Protein 2OBB (pdb70)

CATH classification: 3.40.50.1000

Organism: Bacteroides thetaiotaomicron (strain ATCC 29148 / DSM 2079 / JCM 5827 / CCUG 10774 / NCTC 10582 / VPI-5482 / E50) (NCBI:txid226186)

Sequence (119 aa):
NATIAVDFDGTIVEHRYPRIGEEIPFAVETLKLLQQQEKHRLILWSVREGEELLDEAIEEWCRARGLEFYAANKDYYPEEHQGFSRKLKADLFIDDRNVGGIPDWGIIYEIKEKKTFADIYSQ

Foldseek 3Di:
DAEEEEEADPFQADHPPVDTHHGQPCSLVLVVVSVVVVHFYEYAYPDDDPSQVVSQVVSVVVVHHGCYYQDQHPPCVPPDDNDHPGPYYGDQPPPVGDDGSVVVNVVPVPDDVCRVPDD

Structure (mmCIF, N/CA/C/O backbone):
data_2OBB
#
_entry.id   2OBB
#
_cell.length_a   50.898
_cell.length_b   50.898
_cell.length_c   129.386
_cell.angle_alpha   90.00
_cell.angle_beta   90.00
_cell.angle_gamma   90.00
#
_symmetry.space_group_name_H-M   'P 43 21 2'
#
loop_
_entity.id
_entity.type
_entity.pdbx_description
1 polymer 'Hypothetical protein'
2 non-polymer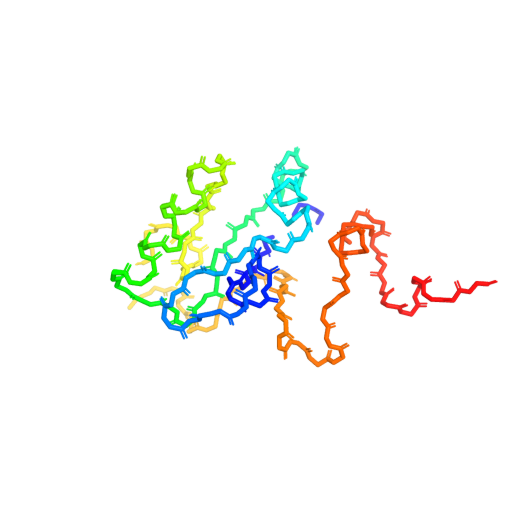 'MAGNESIUM ION'
3 water water
#
loop_
_atom_site.group_PDB
_atom_site.id
_atom_site.type_symbol
_atom_site.label_atom_id
_atom_site.label_alt_id
_atom_site.label_comp_id
_atom_site.label_asym_id
_atom_site.label_entity_id
_atom_site.label_seq_id
_atom_site.pdbx_PDB_ins_code
_atom_site.Cartn_x
_atom_site.Cartn_y
_atom_site.Cartn_z
_atom_site.occupancy
_atom_site.B_iso_or_equiv
_atom_site.auth_seq_id
_atom_site.auth_comp_id
_atom_site.auth_asym_id
_atom_site.auth_atom_id
_atom_site.pdbx_PDB_model_num
ATOM 1 N N . ASN A 1 2 ? 4.752 -21.813 18.431 1.00 75.16 -1 ASN A N 1
ATOM 2 C CA . ASN A 1 2 ? 5.663 -22.072 17.269 1.00 74.56 -1 ASN A CA 1
ATOM 3 C C . ASN A 1 2 ? 6.274 -20.778 16.727 1.00 73.57 -1 ASN A C 1
ATOM 4 O O . ASN A 1 2 ? 7.464 -20.551 16.909 1.00 74.37 -1 ASN A O 1
ATOM 9 N N . ALA A 1 3 ? 5.479 -19.926 16.079 1.00 72.18 0 ALA A N 1
ATOM 10 C CA . ALA A 1 3 ? 5.845 -18.504 15.960 1.00 70.62 0 ALA A CA 1
ATOM 11 C C . ALA A 1 3 ? 5.388 -17.830 17.251 1.00 70.08 0 ALA A C 1
ATOM 12 O O . ALA A 1 3 ? 4.294 -18.110 17.754 1.00 69.82 0 ALA A O 1
ATOM 22 N N . THR A 1 5 ? 5.399 -14.390 20.242 1.00 64.48 2 THR A N 1
ATOM 23 C CA . THR A 1 5 ? 5.502 -12.985 20.566 1.00 62.29 2 THR A CA 1
ATOM 24 C C . THR A 1 5 ? 6.555 -12.833 21.651 1.00 61.93 2 THR A C 1
ATOM 25 O O . THR A 1 5 ? 6.392 -13.323 22.765 1.00 62.32 2 THR A O 1
ATOM 29 N N . ILE A 1 6 ? 7.629 -12.134 21.328 1.00 61.09 3 ILE A N 1
ATOM 30 C CA . ILE A 1 6 ? 8.801 -12.042 22.184 1.00 59.34 3 ILE A CA 1
ATOM 31 C C . ILE A 1 6 ? 8.906 -10.605 22.679 1.00 59.73 3 ILE A C 1
ATOM 32 O O . ILE A 1 6 ? 8.964 -9.684 21.849 1.00 58.85 3 ILE A O 1
ATOM 37 N N . ALA A 1 7 ? 8.928 -10.416 24.011 1.00 59.06 4 ALA A N 1
ATOM 38 C CA . ALA A 1 7 ? 9.172 -9.111 24.598 1.00 60.56 4 ALA A CA 1
ATOM 39 C C . ALA A 1 7 ? 10.671 -8.918 24.753 1.00 61.16 4 AL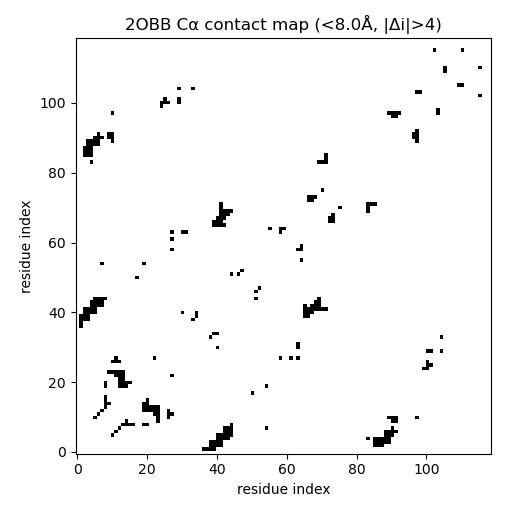A A C 1
ATOM 40 O O . ALA A 1 7 ? 11.331 -9.762 25.340 1.00 62.19 4 ALA A O 1
ATOM 42 N N . VAL A 1 8 ? 11.214 -7.826 24.229 1.00 61.67 5 VAL A N 1
ATOM 43 C CA . VAL A 1 8 ? 12.649 -7.597 24.336 1.00 61.98 5 VAL A CA 1
ATOM 44 C C . VAL A 1 8 ? 12.952 -6.297 25.055 1.00 61.78 5 VAL A C 1
ATOM 45 O O . VAL A 1 8 ? 12.496 -5.206 24.656 1.00 61.93 5 VAL A O 1
ATOM 49 N N . ASP A 1 9 ? 13.749 -6.409 26.108 1.00 62.24 6 ASP A N 1
ATOM 50 C CA . ASP A 1 9 ? 14.177 -5.233 26.844 1.00 62.85 6 ASP A CA 1
ATOM 51 C C . ASP A 1 9 ? 15.152 -4.429 25.985 1.00 62.67 6 ASP A C 1
ATOM 52 O O . ASP A 1 9 ? 15.694 -4.944 25.011 1.00 62.16 6 ASP A O 1
ATOM 57 N N . PHE A 1 10 ? 15.363 -3.162 26.326 1.00 62.49 7 PHE A N 1
ATOM 58 C CA . PHE A 1 10 ? 16.305 -2.382 25.576 1.00 61.45 7 PHE A CA 1
ATOM 59 C C . PHE A 1 10 ? 17.652 -2.251 26.294 1.00 61.86 7 PHE A C 1
ATOM 60 O O . PHE A 1 10 ? 18.641 -2.877 25.850 1.00 62.06 7 PHE A O 1
ATOM 68 N N . ASP A 1 11 ? 17.705 -1.455 27.377 1.00 60.07 8 ASP A N 1
ATOM 69 C CA . ASP A 1 11 ? 18.978 -1.191 28.056 1.00 60.11 8 ASP A CA 1
ATOM 70 C C . ASP A 1 11 ? 19.559 -2.407 28.787 1.00 60.06 8 ASP A C 1
ATOM 71 O O . ASP A 1 11 ? 18.899 -3.019 29.650 1.00 59.20 8 ASP A O 1
ATOM 76 N N . GLY A 1 12 ? 20.803 -2.740 28.446 1.00 58.92 9 GLY A N 1
ATOM 77 C CA . GLY A 1 12 ? 21.476 -3.904 29.009 1.00 58.42 9 GLY A CA 1
ATOM 78 C C . GLY A 1 12 ? 21.179 -5.175 28.226 1.00 58.38 9 GLY A C 1
ATOM 79 O O . GLY A 1 12 ? 21.765 -6.219 28.494 1.00 57.85 9 GLY A O 1
ATOM 80 N N . THR A 1 13 ? 20.256 -5.080 27.268 1.00 57.76 10 THR A N 1
ATOM 81 C CA . THR A 1 13 ? 19.804 -6.220 26.495 1.00 57.62 10 THR A CA 1
ATOM 82 C C . THR A 1 13 ? 20.159 -6.105 25.016 1.00 57.97 10 THR A C 1
ATOM 83 O O . THR A 1 13 ? 20.755 -7.010 24.458 1.00 57.25 10 THR A O 1
ATOM 87 N N . ILE A 1 14 ? 19.729 -5.010 24.380 1.00 58.56 11 ILE A N 1
ATOM 88 C CA . ILE A 1 14 ? 20.040 -4.716 22.986 1.00 58.15 11 ILE A CA 1
ATOM 89 C C . ILE A 1 14 ? 21.292 -3.811 22.922 1.00 58.98 11 ILE A C 1
ATOM 90 O O . ILE A 1 14 ? 22.118 -3.938 21.998 1.00 58.34 11 ILE A O 1
ATOM 95 N N . VAL A 1 15 ? 21.411 -2.883 23.897 1.00 59.25 12 VAL A N 1
ATOM 96 C CA . VAL A 1 15 ? 22.594 -2.023 24.021 1.00 59.21 12 VAL A CA 1
ATOM 97 C C . VAL A 1 15 ? 23.183 -2.133 25.416 1.00 59.75 12 VAL A C 1
ATOM 98 O O . VAL A 1 15 ? 22.473 -2.500 26.339 1.00 58.58 12 VAL A O 1
ATOM 102 N N . GLU A 1 16 ? 24.468 -1.800 25.575 1.00 61.20 13 GLU A N 1
ATOM 103 C CA . GLU A 1 16 ? 25.037 -1.609 26.907 1.00 63.53 13 GLU A CA 1
ATOM 104 C C . GLU A 1 16 ? 24.183 -0.596 27.656 1.00 64.58 13 GLU A C 1
ATOM 105 O O . GLU A 1 16 ? 23.634 0.330 27.048 1.00 64.34 13 GLU A O 1
ATOM 111 N N . HIS A 1 17 ? 24.100 -0.766 28.975 1.00 65.92 14 HIS A N 1
ATOM 112 C CA . HIS A 1 17 ? 23.225 0.047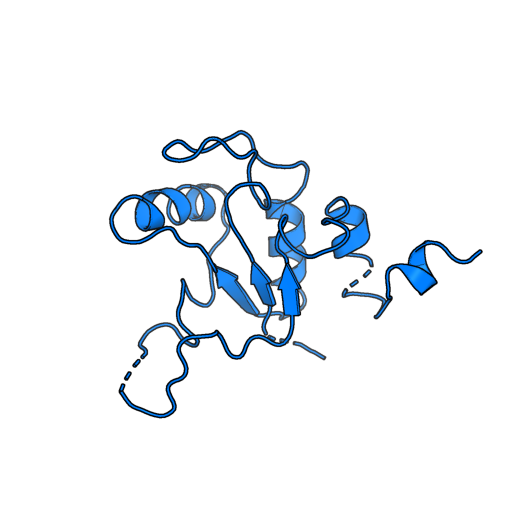 29.812 1.00 67.69 14 HIS A CA 1
ATOM 113 C C . HIS A 1 17 ? 23.841 1.415 30.073 1.00 66.94 14 HIS A C 1
ATOM 114 O O . HIS A 1 17 ? 24.705 1.541 30.925 1.00 67.04 14 HIS A O 1
ATOM 121 N N . ARG A 1 18 ? 23.405 2.431 29.343 1.00 66.50 15 ARG A N 1
ATOM 122 C CA . ARG A 1 18 ? 23.900 3.779 29.571 1.00 66.54 15 ARG A CA 1
ATOM 123 C C . ARG A 1 18 ? 22.777 4.804 29.797 1.00 66.73 15 ARG A C 1
ATOM 124 O O . ARG A 1 18 ? 22.978 6.012 29.603 1.00 66.88 15 ARG A O 1
ATOM 132 N N . TYR A 1 19 ? 21.611 4.316 30.222 1.00 67.08 16 TYR A N 1
ATOM 133 C CA . TYR A 1 19 ? 20.411 5.130 30.431 1.00 67.59 16 TYR A CA 1
ATOM 134 C C . TYR A 1 19 ? 20.689 6.318 31.327 1.00 67.87 16 TYR A C 1
ATOM 135 O O . TYR A 1 19 ? 21.331 6.136 32.360 1.00 68.40 16 TYR A O 1
ATOM 144 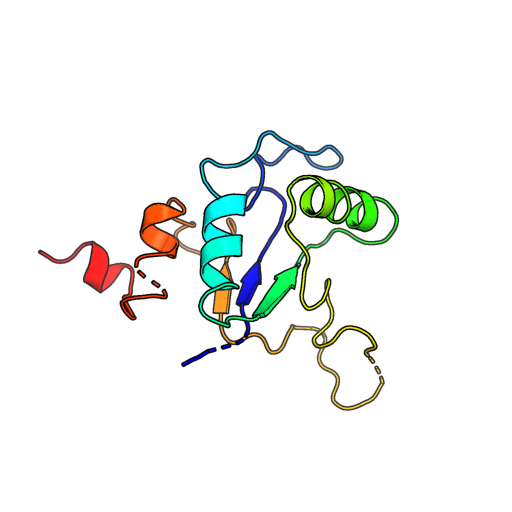N N . PRO A 1 20 ? 20.157 7.520 30.992 1.00 67.74 17 PRO A N 1
ATOM 145 C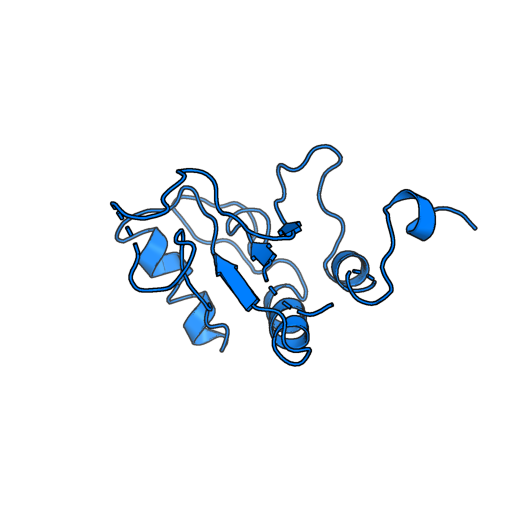 CA . PRO A 1 20 ? 19.230 7.929 29.915 1.00 67.74 17 PRO A CA 1
ATOM 146 C C . PRO A 1 20 ? 19.820 7.931 28.498 1.00 67.98 17 PRO A C 1
ATOM 147 O O . PRO A 1 20 ? 19.083 8.126 27.532 1.00 67.81 17 PRO A O 1
ATOM 151 N N . ARG A 1 21 ? 21.128 7.731 28.370 1.00 68.11 18 ARG A N 1
ATOM 152 C CA . ARG A 1 21 ? 21.774 7.676 27.058 1.00 68.30 18 ARG A CA 1
ATOM 153 C C . ARG A 1 21 ? 21.635 6.275 26.471 1.00 67.25 18 ARG A C 1
ATOM 154 O O . ARG A 1 21 ? 21.088 5.376 27.126 1.00 66.94 18 ARG A O 1
ATOM 162 N N . ILE A 1 22 ? 22.102 6.090 25.234 1.00 66.20 19 ILE A N 1
ATOM 163 C CA . ILE A 1 22 ? 22.037 4.783 24.584 1.00 64.45 19 ILE A CA 1
ATOM 164 C C . ILE A 1 22 ? 23.444 4.214 24.454 1.00 64.41 19 ILE A C 1
ATOM 165 O O . ILE A 1 22 ? 24.333 4.885 23.972 1.00 63.83 19 ILE A O 1
ATOM 170 N N . GLY A 1 23 ? 23.648 2.972 24.892 1.00 63.98 20 GLY A N 1
ATOM 171 C CA . GLY A 1 23 ? 24.994 2.380 24.848 1.00 63.75 20 GLY A CA 1
ATOM 172 C C . GLY A 1 23 ? 25.331 1.801 23.488 1.00 63.35 20 GLY A C 1
ATOM 173 O O . GLY A 1 23 ? 24.508 1.880 22.574 1.00 63.52 20 GLY A O 1
ATOM 174 N N . GLU A 1 24 ? 26.542 1.243 23.356 1.00 62.48 21 GLU A N 1
ATOM 175 C CA . GLU A 1 24 ? 26.930 0.453 22.193 1.00 61.92 21 GLU A CA 1
ATOM 176 C C . GLU A 1 24 ? 26.037 -0.788 22.106 1.00 61.33 21 GLU A C 1
ATOM 177 O O . GLU A 1 24 ? 25.523 -1.261 23.115 1.00 60.19 21 GLU A O 1
ATOM 183 N N . GLU A 1 25 ? 25.870 -1.316 20.901 1.00 59.75 22 GLU A N 1
ATOM 184 C CA . GLU A 1 25 ? 25.059 -2.475 20.707 1.00 59.27 22 GLU A CA 1
ATOM 185 C C . GLU A 1 25 ? 25.705 -3.690 21.376 1.00 58.42 22 GLU A C 1
ATOM 186 O O . GLU A 1 25 ? 26.923 -3.877 21.329 1.00 58.77 22 GLU A O 1
ATOM 192 N N . ILE A 1 26 ? 24.896 -4.496 22.031 1.00 57.00 23 ILE A N 1
ATOM 193 C CA . ILE A 1 26 ? 25.391 -5.802 22.458 1.00 56.57 23 ILE A CA 1
ATOM 194 C C . ILE A 1 26 ? 25.638 -6.629 21.192 1.00 55.32 23 ILE A C 1
ATOM 195 O O . ILE A 1 26 ? 24.791 -6.646 20.296 1.00 55.65 23 ILE A O 1
ATOM 200 N N . PRO A 1 27 ? 26.828 -7.262 21.078 1.00 54.45 24 PRO A N 1
ATOM 201 C CA . PRO A 1 27 ? 27.163 -7.954 19.841 1.00 52.71 24 PRO A CA 1
ATOM 202 C C . PRO A 1 27 ? 25.991 -8.757 19.303 1.00 51.81 24 PRO A C 1
ATOM 203 O O . PRO A 1 27 ? 25.347 -9.479 20.053 1.00 50.24 24 PRO A O 1
ATOM 207 N N . PHE A 1 28 ? 25.688 -8.550 18.021 1.00 51.39 25 PHE A N 1
ATOM 208 C CA . PHE A 1 28 ? 24.727 -9.368 17.261 1.00 51.59 25 PHE A CA 1
ATOM 209 C C . PHE A 1 28 ? 23.291 -9.266 17.741 1.00 52.35 25 PHE A C 1
ATOM 210 O O . PHE A 1 28 ? 22.449 -10.065 17.320 1.00 51.72 25 PHE A O 1
ATOM 218 N N . ALA A 1 29 ? 23.004 -8.263 18.571 1.00 53.50 26 ALA A N 1
ATOM 219 C CA . ALA A 1 29 ? 21.645 -8.115 19.108 1.00 55.12 26 ALA A CA 1
ATOM 220 C C . ALA A 1 29 ? 20.648 -7.885 17.983 1.00 56.04 26 ALA A C 1
ATOM 221 O O . ALA A 1 29 ? 19.733 -8.700 17.767 1.00 57.33 26 ALA A O 1
ATOM 223 N N . VAL A 1 30 ? 20.864 -6.802 17.229 1.00 56.77 27 VAL A N 1
ATOM 224 C CA . VAL A 1 30 ? 19.937 -6.366 16.166 1.00 57.68 27 VAL A CA 1
ATOM 225 C C . VAL A 1 30 ? 19.785 -7.397 15.023 1.00 57.73 27 VAL A C 1
ATOM 226 O O . VAL A 1 30 ? 18.678 -7.808 14.633 1.00 58.21 27 VAL A O 1
ATOM 230 N N . GLU A 1 31 ? 20.912 -7.824 14.508 1.00 57.10 28 GLU A N 1
ATOM 231 C CA . GLU A 1 31 ? 20.918 -8.930 13.594 1.00 58.04 28 GLU A CA 1
ATOM 232 C C . GLU A 1 31 ? 20.163 -10.190 14.078 1.00 57.54 28 GLU A C 1
ATOM 233 O O . GLU A 1 31 ? 19.475 -10.822 13.288 1.00 57.71 28 GLU A O 1
ATOM 239 N N . THR A 1 32 ? 20.312 -10.569 15.347 1.00 57.68 29 THR A N 1
ATOM 240 C CA . THR A 1 32 ? 19.703 -11.820 15.843 1.00 57.79 29 THR A CA 1
ATOM 241 C C . THR A 1 32 ? 18.182 -11.631 15.916 1.00 58.59 29 THR A C 1
ATOM 242 O O . THR A 1 32 ? 17.395 -12.537 15.596 1.00 58.03 29 THR A O 1
ATOM 246 N N . LEU A 1 33 ? 17.791 -10.435 16.330 1.00 58.81 30 LEU A N 1
ATOM 247 C CA . LEU A 1 33 ? 16.398 -10.103 16.430 1.00 59.94 30 LEU A CA 1
ATOM 248 C C . LEU A 1 33 ? 15.776 -10.094 15.028 1.00 60.62 30 LEU A C 1
ATOM 249 O O . LEU A 1 33 ? 14.691 -10.648 14.818 1.00 60.44 30 LEU A O 1
ATOM 254 N N . LYS A 1 34 ? 16.480 -9.516 14.056 1.00 61.55 31 LYS A N 1
ATOM 255 C CA . LYS A 1 34 ? 15.966 -9.530 12.678 1.00 62.10 31 LYS A CA 1
ATOM 256 C C . LYS A 1 34 ? 15.844 -10.951 12.171 1.00 62.18 31 LYS A C 1
ATOM 257 O O . LYS A 1 34 ? 14.852 -11.307 11.538 1.00 62.86 31 LYS A O 1
ATOM 263 N N . LEU A 1 35 ? 16.841 -11.773 12.459 1.00 61.94 32 LEU A N 1
ATOM 264 C CA . LEU A 1 35 ? 16.743 -13.176 12.094 1.00 62.44 32 LEU A CA 1
ATOM 265 C C . LEU A 1 35 ? 15.479 -13.779 12.700 1.00 61.98 32 LEU A C 1
ATOM 266 O O . LEU A 1 35 ? 14.801 -14.520 12.026 1.00 62.50 32 LEU A O 1
ATOM 271 N N . LEU A 1 36 ? 15.156 -13.449 13.954 1.00 61.82 33 LEU A N 1
ATOM 272 C CA . LEU A 1 36 ? 13.934 -13.982 14.612 1.00 61.54 33 LEU A CA 1
ATOM 273 C C . LEU A 1 36 ? 12.616 -13.570 13.921 1.00 61.59 33 LEU A C 1
ATOM 274 O O . LEU A 1 36 ? 11.715 -14.382 13.750 1.00 60.30 33 LEU A O 1
ATOM 279 N N . GLN A 1 37 ? 12.526 -12.294 13.549 1.00 62.02 34 GLN A N 1
ATOM 280 C CA . GLN A 1 37 ? 11.464 -11.781 12.680 1.00 63.05 34 GLN A CA 1
ATOM 281 C C . GLN A 1 37 ? 11.338 -12.515 11.350 1.00 63.38 34 GLN A C 1
ATOM 282 O O . GLN A 1 37 ? 10.218 -12.810 10.926 1.00 63.47 34 GLN A O 1
ATOM 288 N N A GLN A 1 38 ? 12.474 -12.791 10.701 0.50 63.71 35 GLN A N 1
ATOM 289 N N B GLN A 1 38 ? 12.467 -12.795 10.698 0.50 63.77 35 GLN A N 1
ATOM 290 C CA A GLN A 1 38 ? 12.497 -13.582 9.466 0.50 64.31 35 GLN A CA 1
ATOM 291 C CA B GLN A 1 38 ? 12.457 -13.557 9.448 0.50 64.46 35 GLN A CA 1
ATOM 292 C C A GLN A 1 38 ? 11.816 -14.916 9.714 0.50 64.74 35 GLN A C 1
ATOM 293 C C B GLN A 1 38 ? 11.922 -14.971 9.677 0.50 64.84 35 GLN A C 1
ATOM 294 O O A GLN A 1 38 ? 11.142 -15.449 8.835 0.50 64.82 35 GLN A O 1
ATOM 295 O O B GLN A 1 38 ? 11.439 -15.611 8.742 0.50 64.98 35 GLN A O 1
ATOM 306 N N . GLU A 1 39 ? 11.995 -15.447 10.918 1.00 65.03 36 GLU A N 1
ATOM 307 C CA . GLU A 1 39 ? 11.415 -16.746 11.279 1.00 66.32 36 GLU A CA 1
ATOM 308 C C . GLU A 1 39 ? 9.962 -16.606 11.741 1.00 65.53 36 GLU A C 1
ATOM 309 O O . GLU A 1 39 ? 9.377 -17.567 12.218 1.00 65.68 36 GLU A O 1
ATOM 315 N N . LYS A 1 40 ? 9.418 -15.392 11.605 1.00 64.99 37 LYS A N 1
ATOM 316 C CA . LYS A 1 40 ? 7.997 -15.066 11.836 1.00 64.56 37 LYS A CA 1
ATOM 317 C C . LYS A 1 40 ? 7.610 -14.773 13.289 1.00 63.50 37 LYS A C 1
ATOM 318 O O . LYS A 1 40 ? 6.420 -14.733 13.610 1.00 63.31 37 LYS A O 1
ATOM 324 N N . HIS A 1 41 ? 8.599 -14.581 14.160 1.00 61.91 38 HIS A N 1
ATOM 325 C CA . HIS A 1 41 ? 8.314 -14.203 15.549 1.00 61.08 38 HIS A CA 1
ATOM 326 C C . HIS A 1 41 ? 7.940 -12.729 15.525 1.00 60.80 38 HIS A C 1
ATOM 327 O O . HIS A 1 41 ? 8.363 -12.002 14.623 1.00 60.41 38 HIS A O 1
ATOM 334 N N . ARG A 1 42 ? 7.135 -12.305 16.494 1.00 60.58 39 ARG A N 1
ATOM 335 C CA . ARG A 1 42 ? 6.830 -10.897 16.661 1.00 60.79 39 ARG A CA 1
ATOM 336 C C . ARG A 1 42 ? 7.725 -10.371 17.768 1.00 61.09 39 ARG A C 1
ATOM 337 O O . ARG A 1 42 ? 7.870 -11.047 18.770 1.00 61.22 39 ARG 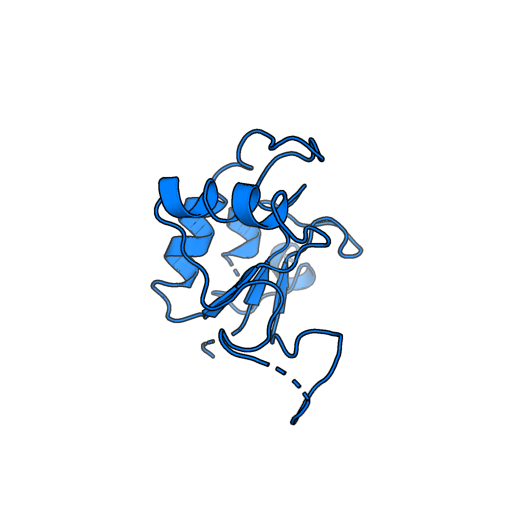A O 1
ATOM 345 N N . LEU A 1 43 ? 8.318 -9.193 17.570 1.00 60.56 40 LEU A N 1
ATOM 346 C CA . LEU A 1 43 ? 9.112 -8.529 18.589 1.00 60.44 40 LEU A CA 1
ATOM 347 C C . LEU A 1 43 ? 8.361 -7.351 19.148 1.00 60.62 40 LEU A C 1
ATOM 348 O O . LEU A 1 43 ? 7.896 -6.492 18.411 1.00 61.42 40 LEU A O 1
ATOM 353 N N . ILE A 1 44 ? 8.241 -7.304 20.462 1.00 61.27 41 ILE A N 1
ATOM 354 C CA . ILE A 1 44 ? 7.661 -6.151 21.123 1.00 61.26 41 ILE A CA 1
ATOM 355 C C . ILE A 1 44 ? 8.726 -5.546 22.009 1.00 61.18 41 ILE A C 1
ATOM 356 O O . ILE A 1 44 ? 9.292 -6.231 22.840 1.00 62.53 41 ILE A O 1
ATOM 361 N N . LEU A 1 45 ? 8.999 -4.259 21.831 1.00 61.05 42 LEU A N 1
ATOM 362 C CA . LEU A 1 45 ? 9.903 -3.563 22.729 1.00 60.78 42 LEU A CA 1
ATOM 363 C C . LEU A 1 45 ? 9.251 -3.414 24.098 1.00 60.77 42 LEU A C 1
ATOM 364 O O . LEU A 1 45 ? 8.080 -3.011 24.198 1.00 60.67 42 LEU A O 1
ATOM 369 N N . TRP A 1 46 ? 9.996 -3.781 25.141 1.00 59.64 43 TRP A N 1
ATOM 370 C CA . TRP A 1 46 ? 9.468 -3.823 26.508 1.00 60.08 43 TRP A CA 1
ATOM 371 C C . TRP A 1 46 ? 10.476 -3.153 27.409 1.00 60.25 43 TRP A C 1
ATOM 372 O O . TRP A 1 46 ? 11.442 -3.788 27.842 1.00 60.07 43 TRP A O 1
ATOM 383 N N . SER A 1 47 ? 10.258 -1.860 27.660 1.00 60.48 44 SER A N 1
ATOM 384 C CA . SER A 1 47 ? 11.210 -1.000 28.341 1.00 60.81 44 SER A CA 1
ATOM 385 C C . SER A 1 47 ? 10.518 -0.084 29.337 1.00 61.35 44 SER A C 1
ATOM 386 O O . SER A 1 47 ? 9.376 0.333 29.124 1.00 61.27 44 SER A O 1
ATOM 389 N N . VAL A 1 48 ? 11.204 0.243 30.431 1.00 62.27 45 VAL A N 1
ATOM 390 C CA . VAL A 1 48 ? 10.696 1.250 31.339 1.00 62.67 45 VAL A CA 1
ATOM 391 C C . VAL A 1 48 ? 10.720 2.624 30.654 1.00 63.17 45 VAL A C 1
ATOM 392 O O . VAL A 1 48 ? 10.069 3.553 31.121 1.00 63.53 45 VAL A O 1
ATOM 396 N N . ARG A 1 49 ? 11.465 2.739 29.548 1.00 63.16 46 ARG A N 1
ATOM 397 C CA . ARG A 1 49 ? 11.442 3.949 28.708 1.00 63.77 46 ARG A CA 1
ATOM 398 C C . ARG A 1 49 ? 10.002 4.302 28.271 1.00 64.68 46 ARG A C 1
ATOM 399 O O . ARG A 1 49 ? 9.241 3.422 27.814 1.00 64.37 46 ARG A O 1
ATOM 407 N N . GLU A 1 50 ? 9.646 5.576 28.443 1.00 65.04 47 GLU A N 1
ATOM 408 C CA . GLU A 1 50 ? 8.401 6.182 27.942 1.00 66.70 47 GLU A CA 1
ATOM 409 C C . GLU A 1 50 ? 8.713 7.557 27.296 1.00 66.54 47 GLU A C 1
ATOM 410 O O . GLU A 1 50 ? 9.772 8.144 27.533 1.00 66.57 47 GLU A O 1
ATOM 416 N N . GLY A 1 51 ? 7.788 8.081 26.498 1.00 66.40 48 GLY A N 1
ATOM 417 C CA . GLY A 1 51 ? 7.966 9.417 25.915 1.00 66.08 48 GLY A CA 1
ATOM 418 C C . GLY A 1 51 ? 9.183 9.481 25.019 1.00 65.83 48 GLY A C 1
ATOM 419 O O . GLY A 1 51 ? 9.509 8.493 24.331 1.00 65.96 48 GLY A O 1
ATOM 420 N N A GLU A 1 52 ? 9.874 10.620 25.018 0.50 65.50 49 GLU A N 1
ATOM 421 N N B GLU A 1 52 ? 9.851 10.637 25.055 0.50 65.44 49 GLU A N 1
ATOM 422 C CA A GLU A 1 52 ? 10.999 10.825 24.096 0.50 65.32 49 GLU A CA 1
ATOM 423 C CA B GLU A 1 52 ? 11.050 10.939 24.263 0.50 65.23 49 GLU A CA 1
ATOM 424 C C A GLU A 1 52 ? 12.200 9.883 24.312 0.50 65.01 49 GLU A C 1
ATOM 425 C C B GLU A 1 52 ? 12.114 9.843 24.316 0.50 64.96 49 GLU A C 1
ATOM 426 O O A GLU A 1 52 ? 12.975 9.657 23.377 0.50 65.05 49 GLU A O 1
ATOM 427 O O B GLU A 1 52 ? 12.707 9.479 23.293 0.50 65.08 49 GLU A O 1
ATOM 438 N N . LEU A 1 53 ? 12.347 9.327 25.515 1.00 64.71 50 LEU A N 1
ATOM 439 C CA . LEU A 1 53 ? 13.375 8.303 25.748 1.00 64.48 50 LEU A CA 1
ATOM 440 C C . LEU A 1 53 ? 13.038 6.966 25.082 1.00 64.21 50 LEU A C 1
ATOM 441 O O . LEU A 1 53 ? 13.932 6.254 24.615 1.00 64.00 50 LEU A O 1
ATOM 446 N N . LEU A 1 54 ? 11.751 6.633 25.042 1.00 63.62 51 LEU A N 1
ATOM 447 C CA . LEU A 1 54 ? 11.283 5.520 24.238 1.00 63.05 51 LEU A CA 1
ATOM 448 C C . LEU A 1 54 ? 11.522 5.801 22.760 1.00 63.37 51 LEU A C 1
ATOM 449 O O . LEU A 1 54 ? 12.086 4.969 22.044 1.00 62.58 51 LEU A O 1
ATOM 454 N N . ASP A 1 55 ? 11.081 6.976 22.309 1.00 63.55 52 ASP A N 1
ATOM 455 C CA . ASP A 1 55 ? 11.242 7.372 20.920 1.00 64.04 52 ASP A CA 1
ATOM 456 C C . ASP A 1 55 ? 12.700 7.237 20.509 1.00 64.01 52 ASP A C 1
ATOM 457 O O . ASP A 1 55 ? 13.000 6.677 19.463 1.00 64.16 52 ASP A O 1
ATOM 462 N N . GLU A 1 56 ? 13.606 7.725 21.349 1.00 64.09 53 GLU A N 1
ATOM 463 C CA . GLU A 1 56 ? 15.033 7.576 21.087 1.00 64.13 53 GLU A CA 1
ATOM 464 C C . GLU A 1 56 ? 15.454 6.097 20.930 1.00 63.90 53 GLU A C 1
ATOM 465 O O . GLU A 1 56 ? 16.223 5.766 20.012 1.00 63.37 53 GLU A O 1
ATOM 471 N N . ALA A 1 57 ? 14.910 5.207 21.766 1.00 63.67 54 ALA A N 1
ATOM 472 C CA . ALA A 1 57 ? 15.204 3.770 21.611 1.00 63.89 54 ALA A CA 1
ATOM 473 C C . ALA A 1 57 ? 14.653 3.241 20.300 1.00 63.98 54 ALA A C 1
ATOM 474 O O . ALA A 1 57 ? 15.322 2.473 19.607 1.00 64.89 54 ALA A O 1
ATOM 476 N N . ILE A 1 58 ? 13.442 3.666 19.941 1.00 64.00 55 ILE A N 1
ATOM 477 C CA . ILE A 1 58 ? 12.806 3.185 18.710 1.00 63.21 55 ILE A CA 1
ATOM 478 C C . ILE A 1 58 ? 13.540 3.664 17.452 1.00 63.13 55 ILE A C 1
ATOM 479 O O . ILE A 1 58 ? 13.753 2.879 16.497 1.00 62.74 55 ILE A O 1
ATOM 484 N N A GLU A 1 59 ? 13.918 4.939 17.421 0.50 62.68 56 GLU A N 1
ATOM 485 N N B GLU A 1 59 ? 13.936 4.939 17.480 0.50 62.58 56 GLU A N 1
ATOM 486 C CA A GLU A 1 59 ? 14.626 5.452 16.252 0.50 62.83 56 GLU A CA 1
ATOM 487 C CA B GLU A 1 59 ? 14.639 5.599 16.378 0.50 62.70 56 GLU A CA 1
ATOM 488 C C A GLU A 1 59 ? 16.010 4.820 16.108 0.50 62.60 56 GLU A C 1
ATOM 489 C C B GLU A 1 59 ? 16.020 4.966 16.139 0.50 62.55 56 GLU A C 1
ATOM 490 O O A GLU A 1 59 ? 16.444 4.520 14.996 0.50 63.14 56 GLU A O 1
ATOM 491 O O B GLU A 1 59 ? 16.460 4.810 14.996 0.50 63.12 56 GLU A O 1
ATOM 502 N N . TRP A 1 60 ? 16.689 4.613 17.231 1.00 62.42 57 TRP A N 1
ATOM 503 C CA . TRP A 1 60 ? 17.984 3.955 17.209 1.00 61.99 57 TRP A CA 1
ATOM 504 C C . TRP A 1 60 ? 17.829 2.554 16.579 1.00 62.93 57 TRP A C 1
ATOM 505 O O . TRP A 1 60 ? 18.665 2.123 15.771 1.00 62.54 57 TRP A O 1
ATOM 516 N N . CYS A 1 61 ? 16.746 1.859 16.922 1.00 63.61 58 CYS A N 1
ATOM 517 C CA . CYS A 1 61 ? 16.491 0.552 16.315 1.00 64.58 58 CYS A CA 1
ATOM 518 C C . CYS A 1 61 ? 16.102 0.653 14.852 1.00 65.67 58 CYS A C 1
ATOM 519 O O . CYS A 1 61 ? 16.623 -0.100 14.022 1.00 66.30 58 CYS A O 1
ATOM 522 N N . ARG A 1 62 ? 15.181 1.568 14.540 1.00 66.64 59 ARG A N 1
ATOM 523 C CA . ARG A 1 62 ? 14.727 1.795 13.161 1.00 67.14 59 ARG A CA 1
ATOM 524 C C . ARG A 1 62 ? 15.908 2.048 12.219 1.00 66.84 59 ARG A C 1
ATOM 525 O O . ARG A 1 62 ? 15.964 1.500 11.119 1.00 66.73 59 ARG A O 1
ATOM 533 N N . ALA A 1 63 ? 16.860 2.864 12.672 1.00 66.62 60 ALA A N 1
ATOM 534 C CA . ALA A 1 63 ? 18.038 3.215 11.870 1.00 66.28 60 ALA A CA 1
ATOM 535 C C . ALA A 1 63 ? 18.930 2.017 11.524 1.00 65.71 60 ALA A C 1
ATOM 536 O O . ALA A 1 63 ? 19.743 2.085 10.610 1.00 65.84 60 ALA A O 1
ATOM 538 N N . ARG A 1 64 ? 18.776 0.930 12.272 1.00 65.46 61 ARG A N 1
ATOM 539 C CA . ARG A 1 64 ? 19.509 -0.302 12.039 1.00 64.87 61 ARG A CA 1
ATOM 540 C C . ARG A 1 64 ? 18.587 -1.326 11.383 1.00 65.25 61 ARG A C 1
ATOM 541 O O . ARG A 1 64 ? 18.891 -2.522 11.297 1.00 65.33 61 ARG A O 1
ATOM 549 N N . GLY A 1 65 ? 17.453 -0.834 10.899 1.00 65.55 62 GLY A N 1
ATOM 550 C CA . GLY A 1 65 ? 16.477 -1.669 10.218 1.00 65.92 62 GLY A CA 1
ATOM 551 C C . GLY A 1 65 ? 15.765 -2.636 11.128 1.00 66.39 62 GLY A C 1
ATOM 552 O O . GLY A 1 65 ? 15.319 -3.696 10.673 1.00 66.88 62 GLY A O 1
ATOM 553 N N . LEU A 1 66 ? 15.680 -2.291 12.417 1.00 66.39 63 LEU A N 1
ATOM 554 C CA . LEU A 1 66 ? 14.899 -3.082 13.374 1.00 66.38 63 LEU A CA 1
ATOM 555 C C . LEU A 1 66 ? 13.645 -2.318 13.785 1.00 66.42 63 LEU A C 1
ATOM 556 O O . LEU A 1 66 ? 13.719 -1.237 14.405 1.00 65.81 63 LEU A O 1
ATOM 561 N N . GLU A 1 67 ? 12.503 -2.901 13.425 1.00 66.24 64 GLU A N 1
ATOM 562 C CA . GLU A 1 67 ? 11.189 -2.309 13.655 1.00 66.34 64 GLU A CA 1
ATOM 563 C C . GLU A 1 67 ? 10.328 -3.294 14.404 1.00 65.45 64 GLU A C 1
ATOM 564 O O . GLU A 1 67 ? 10.328 -4.495 14.086 1.00 66.19 64 GLU A O 1
ATOM 570 N N . PHE A 1 68 ? 9.608 -2.788 15.409 1.00 63.57 65 PHE A N 1
ATOM 571 C CA . PHE A 1 68 ? 8.873 -3.626 16.346 1.00 62.25 65 PHE A CA 1
ATOM 572 C C . PHE A 1 68 ? 7.413 -3.843 15.963 1.00 61.58 65 PHE A C 1
ATOM 573 O O . PHE A 1 68 ? 6.777 -2.945 15.407 1.00 60.78 65 PHE A O 1
ATOM 581 N N . TYR A 1 69 ? 6.889 -5.035 16.261 1.00 60.36 66 TYR A N 1
ATOM 582 C CA . TYR A 1 69 ? 5.446 -5.256 16.138 1.00 59.40 66 TYR A CA 1
ATOM 583 C C . TYR A 1 69 ? 4.723 -4.206 16.947 1.00 59.49 66 TYR A C 1
ATOM 584 O O . TYR A 1 69 ? 3.680 -3.713 16.516 1.00 58.96 66 TYR A O 1
ATOM 593 N N . ALA A 1 70 ? 5.267 -3.913 18.139 1.00 59.01 67 ALA A N 1
ATOM 594 C CA . ALA A 1 70 ? 4.775 -2.827 19.010 1.00 59.20 67 ALA A CA 1
ATOM 595 C C . ALA A 1 70 ? 5.797 -2.461 20.069 1.00 58.75 67 ALA A C 1
ATOM 596 O O . ALA A 1 70 ? 6.777 -3.178 20.251 1.00 59.72 67 ALA A O 1
ATOM 598 N N . ALA A 1 71 ? 5.539 -1.352 20.763 1.00 59.10 68 ALA A N 1
ATOM 599 C CA . ALA A 1 71 ? 6.369 -0.830 21.857 1.00 59.42 68 ALA A CA 1
ATOM 600 C C . ALA A 1 71 ? 5.524 -0.638 23.106 1.00 60.05 68 ALA A C 1
ATOM 601 O O . ALA A 1 71 ? 4.651 0.255 23.158 1.00 60.22 68 ALA A O 1
ATOM 603 N N . ASN A 1 72 ? 5.800 -1.473 24.109 1.00 60.29 69 ASN A N 1
ATOM 604 C CA . ASN A 1 72 ? 5.163 -1.412 25.421 1.00 60.65 69 ASN A CA 1
ATOM 605 C C . ASN A 1 72 ? 3.651 -1.521 25.303 1.00 60.86 69 ASN A C 1
ATOM 606 O O . ASN A 1 72 ? 2.902 -1.006 26.147 1.00 61.51 69 ASN A O 1
ATOM 611 N N . LYS A 1 73 ? 3.210 -2.160 24.231 1.00 60.41 70 LYS A N 1
ATOM 612 C CA . LYS A 1 73 ? 1.812 -2.528 24.104 1.00 61.33 70 LYS A CA 1
ATOM 613 C C . LYS A 1 73 ? 1.772 -3.956 23.600 1.00 62.17 70 LYS A C 1
ATOM 614 O O . LYS A 1 73 ? 2.783 -4.476 23.084 1.00 61.34 70 LYS A O 1
ATOM 620 N N . ASP A 1 74 ? 0.611 -4.582 23.752 1.00 63.23 71 ASP A N 1
ATOM 621 C CA . ASP A 1 74 ? 0.394 -5.938 23.255 1.00 65.62 71 ASP A CA 1
ATOM 622 C C . ASP A 1 74 ? 0.136 -5.949 21.762 1.00 66.20 71 ASP A C 1
ATOM 623 O O . ASP A 1 74 ? 0.320 -6.975 21.096 1.00 66.42 71 ASP A O 1
ATOM 628 N N A TYR A 1 75 ? -0.296 -4.808 21.244 0.50 66.63 72 TYR A N 1
ATOM 629 N N B TYR A 1 75 ? -0.282 -4.782 21.264 0.50 66.80 72 TYR A N 1
ATOM 630 C CA A TYR A 1 75 ? -0.516 -4.624 19.819 0.50 67.32 72 TYR A CA 1
ATOM 631 C CA B TYR A 1 75 ? -0.745 -4.548 19.894 0.50 67.65 72 TYR A CA 1
ATOM 632 C C A TYR A 1 75 ? -0.638 -3.124 19.552 0.50 67.98 72 TYR A C 1
ATOM 633 C C B TYR A 1 75 ? -0.622 -3.042 19.601 0.50 68.16 72 TYR A C 1
ATOM 634 O O A TYR A 1 75 ? -1.206 -2.392 20.369 0.50 67.81 72 TYR A O 1
ATOM 635 O O B TYR A 1 75 ? -1.007 -2.226 20.445 0.50 68.05 72 TYR A O 1
ATOM 652 N N . PRO A 1 76 ? -0.109 -2.672 18.405 1.00 68.60 73 PRO A N 1
ATOM 653 C CA . PRO A 1 76 ? 0.260 -1.261 18.131 1.00 69.87 73 PRO A CA 1
ATOM 654 C C . PRO A 1 76 ? -0.789 -0.147 18.247 1.00 71.31 73 PRO A C 1
ATOM 655 O O . PRO A 1 76 ? -0.466 0.995 17.914 1.00 71.75 73 PRO A O 1
ATOM 659 N N . GLU A 1 77 ? -2.004 -0.455 18.709 1.00 72.75 74 GLU A N 1
ATOM 660 C CA . GLU A 1 77 ? -3.056 0.552 18.908 1.00 74.07 74 GLU A CA 1
ATOM 661 C C . GLU A 1 77 ? -3.890 0.265 20.161 1.00 74.42 74 GLU A C 1
ATOM 662 O O . GLU A 1 77 ? -5.085 0.584 20.196 1.00 74.18 74 GLU A O 1
ATOM 668 N N . GLU A 1 78 ? -3.273 -0.346 21.175 1.00 74.74 75 GLU A N 1
ATOM 669 C CA . GLU A 1 78 ? -3.976 -0.708 22.419 1.00 75.14 75 GLU A CA 1
ATOM 670 C C . GLU A 1 78 ? -4.838 0.413 23.015 1.00 75.17 75 GLU A C 1
ATOM 671 O O . GLU A 1 78 ? -4.404 1.565 23.122 1.00 75.19 75 GLU A O 1
ATOM 677 N N . HIS A 1 82 ? -9.815 0.687 29.169 1.00 88.31 79 HIS A N 1
ATOM 678 C CA . HIS A 1 82 ? -9.214 -0.094 28.093 1.00 88.52 79 HIS A CA 1
ATOM 679 C C . HIS A 1 82 ? -10.097 -1.284 27.683 1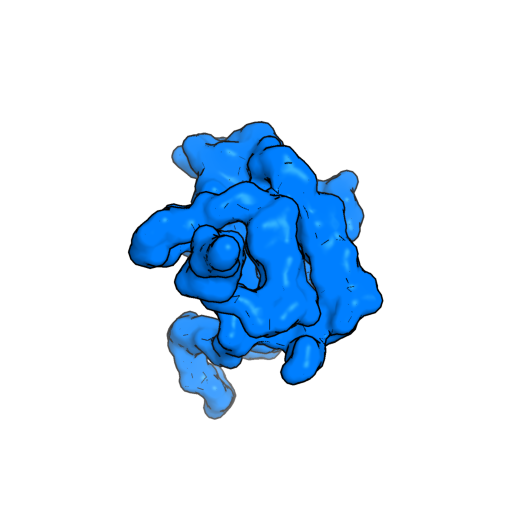.00 88.28 79 HIS A C 1
ATOM 680 O O . HIS A 1 82 ? -11.327 -1.196 27.796 1.00 88.30 79 HIS A O 1
ATOM 687 N N . GLN A 1 83 ? -9.493 -2.385 27.219 1.00 87.89 80 GLN A N 1
ATOM 688 C CA . GLN A 1 83 ? -10.267 -3.450 26.540 1.00 87.63 80 GLN A CA 1
ATOM 689 C C . GLN A 1 83 ? -10.131 -4.910 27.060 1.00 86.87 80 GLN A C 1
ATOM 690 O O . GLN A 1 83 ? -11.042 -5.423 27.727 1.00 86.77 80 GLN A O 1
ATOM 696 N N . GLY A 1 84 ? -9.028 -5.577 26.714 1.00 85.84 81 GLY A N 1
ATOM 697 C CA . GLY A 1 84 ? -8.707 -6.924 27.215 1.00 84.42 81 GLY A CA 1
ATOM 698 C C . GLY A 1 84 ? -7.394 -6.797 27.967 1.00 83.48 81 GLY A C 1
ATOM 699 O O . GLY A 1 84 ? -6.587 -7.737 28.035 1.00 83.63 81 GLY A O 1
ATOM 700 N N . PHE A 1 85 ? -7.227 -5.605 28.547 1.00 82.18 82 PHE A N 1
ATOM 701 C CA . PHE A 1 85 ? -5.986 -5.074 29.118 1.00 80.19 82 PHE A CA 1
ATOM 702 C C . PHE A 1 85 ? -5.412 -5.876 30.276 1.00 78.74 82 PHE A C 1
ATOM 703 O O . PHE A 1 85 ? -6.149 -6.458 31.088 1.00 78.88 82 PHE A O 1
ATOM 711 N N . SER A 1 86 ? -4.082 -5.902 30.310 1.00 76.39 83 SER A N 1
ATOM 712 C CA . SER A 1 86 ? -3.302 -6.176 31.518 1.00 73.91 83 SER A CA 1
ATOM 713 C C . SER A 1 86 ? -2.053 -5.276 31.455 1.00 71.97 83 SER A C 1
ATOM 714 O O . SER A 1 86 ? -1.557 -4.980 30.370 1.00 71.57 83 SER A O 1
ATOM 717 N N . ARG A 1 87 ? -1.549 -4.829 32.595 1.00 69.44 84 ARG A N 1
ATOM 718 C CA . ARG A 1 87 ? -0.352 -4.001 32.581 1.00 67.43 84 ARG A CA 1
ATOM 719 C C . ARG A 1 87 ? 0.880 -4.763 32.056 1.00 66.46 84 ARG A C 1
ATOM 720 O O . ARG A 1 87 ? 1.650 -4.235 31.248 1.00 66.40 84 ARG A O 1
ATOM 728 N N . LYS A 1 88 ? 1.040 -6.015 32.484 1.00 64.82 85 LYS A N 1
ATOM 729 C CA . LYS A 1 88 ? 2.121 -6.863 32.004 1.00 63.58 85 LYS A CA 1
ATOM 730 C C . LYS A 1 88 ? 1.771 -7.358 30.590 1.00 63.72 85 LYS A C 1
ATOM 731 O O . LYS A 1 88 ? 0.645 -7.784 30.349 1.00 63.33 85 LYS A O 1
ATOM 737 N N . LEU A 1 89 ? 2.730 -7.311 29.673 1.00 63.17 86 LEU A N 1
ATOM 738 C CA . LEU A 1 89 ? 2.530 -7.840 28.323 1.00 64.68 86 LEU A CA 1
ATOM 739 C C . LEU A 1 89 ? 2.104 -9.299 28.327 1.00 64.81 86 LEU A C 1
ATOM 740 O O . LEU A 1 89 ? 2.503 -10.077 29.208 1.00 65.91 86 LEU A O 1
ATOM 745 N N . LYS A 1 90 ? 1.332 -9.682 27.321 1.00 64.38 87 LYS A N 1
ATOM 746 C CA . LYS A 1 90 ? 0.947 -11.072 27.173 1.00 64.22 87 LYS A CA 1
ATOM 747 C C . LYS A 1 90 ? 1.938 -11.882 26.332 1.00 63.73 87 LYS A C 1
ATOM 748 O O . LYS A 1 90 ? 1.608 -12.989 25.906 1.00 65.09 87 LYS A O 1
ATOM 754 N N . ALA A 1 91 ? 3.146 -11.362 26.125 1.00 62.42 88 ALA A N 1
ATOM 755 C CA . ALA A 1 91 ? 4.193 -12.054 25.364 1.00 61.88 88 ALA A CA 1
ATOM 756 C C . ALA A 1 91 ? 4.375 -13.550 25.704 1.00 61.50 88 ALA A C 1
ATOM 757 O O . ALA A 1 91 ? 4.118 -13.964 26.825 1.00 61.99 88 ALA A O 1
ATOM 759 N N . ASP A 1 92 ? 4.871 -14.343 24.760 1.00 60.77 89 ASP A N 1
ATOM 760 C CA . ASP A 1 92 ? 5.177 -15.772 25.017 1.00 60.60 89 ASP A CA 1
ATOM 761 C C . ASP A 1 92 ? 6.580 -15.989 25.632 1.00 60.67 89 ASP A C 1
ATOM 762 O O . ASP A 1 92 ? 6.877 -17.054 26.222 1.00 59.93 89 ASP A O 1
ATOM 767 N N . LEU A 1 93 ? 7.435 -14.988 25.448 1.00 60.14 90 LEU A N 1
ATOM 768 C CA . LEU A 1 93 ? 8.827 -15.046 25.851 1.00 61.03 90 LEU A CA 1
ATOM 769 C C . LEU A 1 93 ? 9.311 -13.648 26.257 1.00 61.21 90 LEU A C 1
ATOM 770 O O . LEU A 1 93 ? 8.883 -12.645 25.656 1.00 60.68 90 LEU A O 1
ATOM 775 N N . PHE A 1 94 ? 10.200 -13.599 27.258 1.00 59.93 91 PHE A N 1
ATOM 776 C CA . PHE A 1 94 ? 10.809 -12.364 27.696 1.00 59.74 91 PHE A CA 1
ATOM 777 C C . PHE A 1 94 ? 12.341 -12.458 27.600 1.00 60.12 91 PHE A C 1
ATOM 778 O O . PHE A 1 94 ? 12.964 -13.372 28.126 1.00 59.94 91 PHE A O 1
ATOM 786 N N . ILE A 1 95 ? 12.936 -11.504 26.914 1.00 60.06 92 ILE A N 1
ATOM 787 C CA . ILE A 1 95 ? 14.383 -11.418 26.843 1.00 60.32 92 ILE A CA 1
ATOM 788 C C . ILE A 1 95 ? 14.722 -10.140 27.568 1.00 60.57 92 ILE A C 1
ATOM 789 O O . ILE A 1 95 ? 14.375 -9.051 27.101 1.00 60.77 92 ILE A O 1
ATOM 794 N N . ASP A 1 96 ? 15.404 -10.279 28.704 1.00 60.20 93 ASP A N 1
ATOM 795 C CA . ASP A 1 96 ? 15.659 -9.163 29.600 1.00 60.38 93 ASP A CA 1
ATOM 796 C C . ASP A 1 96 ? 16.948 -9.400 30.403 1.00 60.47 93 ASP A C 1
ATOM 797 O O . ASP A 1 96 ? 17.150 -10.477 30.990 1.00 60.43 93 ASP A O 1
ATOM 802 N N . ASP A 1 97 ? 17.826 -8.410 30.461 1.00 59.30 94 ASP A N 1
ATOM 803 C CA . ASP A 1 97 ? 19.111 -8.658 31.155 1.00 59.11 94 ASP A CA 1
ATOM 804 C C . ASP A 1 97 ? 18.880 -8.773 32.651 1.00 58.03 94 ASP A C 1
ATOM 805 O O . ASP A 1 97 ? 19.755 -9.217 33.363 1.00 58.56 94 ASP A O 1
ATOM 810 N N . ARG A 1 98 ? 17.692 -8.395 33.123 1.00 57.26 95 ARG A N 1
ATOM 811 C CA . ARG A 1 98 ? 17.363 -8.521 34.553 1.00 56.67 95 ARG A CA 1
ATOM 812 C C . ARG A 1 98 ? 16.576 -9.781 34.883 1.00 55.97 95 ARG A C 1
ATOM 813 O O . ARG A 1 98 ? 16.146 -9.969 36.006 1.00 55.69 95 ARG A O 1
ATOM 821 N N . ASN A 1 99 ? 16.403 -10.649 33.902 1.00 55.96 96 ASN A N 1
ATOM 822 C CA . ASN A 1 99 ? 15.913 -12.001 34.183 1.00 55.73 96 ASN A CA 1
ATOM 823 C C . ASN A 1 99 ? 16.838 -12.711 35.139 1.00 55.80 96 ASN A C 1
ATOM 824 O O . ASN A 1 99 ? 18.069 -12.631 35.027 1.00 55.95 96 ASN A O 1
ATOM 829 N N . VAL A 1 100 ? 16.260 -13.391 36.118 1.00 56.05 97 VAL A N 1
ATOM 830 C CA . VAL A 1 100 ? 17.097 -14.115 37.061 1.00 55.51 97 VAL A CA 1
ATOM 831 C C . VAL A 1 100 ? 18.041 -15.078 36.303 1.00 55.94 97 VAL A C 1
ATOM 832 O O . VAL A 1 100 ? 17.635 -15.680 35.322 1.00 55.56 97 VAL A O 1
ATOM 836 N N . GLY A 1 101 ? 19.297 -15.194 36.753 1.00 55.88 98 GLY A N 1
ATOM 837 C CA . GLY A 1 101 ? 20.291 -16.000 36.059 1.00 55.60 98 GLY A CA 1
ATOM 838 C C . GLY A 1 101 ? 20.990 -15.275 34.920 1.00 56.02 98 GLY A C 1
ATOM 839 O O . GLY A 1 101 ? 22.000 -15.759 34.421 1.00 56.69 98 GLY A O 1
ATOM 840 N N . GLY A 1 102 ? 20.490 -14.091 34.556 1.00 55.75 99 GLY A N 1
ATOM 841 C CA . GLY A 1 102 ? 21.084 -13.257 33.517 1.00 56.06 99 GLY A CA 1
ATOM 842 C C . GLY A 1 102 ? 20.821 -13.756 32.105 1.00 57.17 99 GLY A C 1
ATOM 843 O O . GLY A 1 102 ? 20.442 -14.922 31.902 1.00 57.95 99 GLY A O 1
ATOM 844 N N . ILE A 1 103 ? 20.986 -12.889 31.113 1.00 58.10 100 ILE A N 1
ATOM 845 C CA . ILE A 1 103 ? 20.861 -13.362 29.717 1.00 58.91 100 ILE A CA 1
ATOM 846 C C . ILE A 1 103 ? 22.204 -13.695 29.082 1.00 59.39 100 ILE A C 1
ATOM 847 O O . ILE A 1 103 ? 23.212 -13.019 29.346 1.00 58.96 100 ILE A O 1
ATOM 852 N N . PRO A 1 104 ? 22.225 -14.784 28.282 1.00 60.03 101 PRO A N 1
ATOM 853 C CA . PRO A 1 104 ? 23.483 -15.233 27.691 1.00 58.96 101 PRO A CA 1
ATOM 854 C C . PRO A 1 104 ? 23.643 -14.426 26.407 1.00 58.26 101 PRO A C 1
ATOM 855 O O . PRO A 1 104 ? 22.799 -13.601 26.086 1.00 57.49 101 PRO A O 1
ATOM 859 N N . ASP A 1 105 ? 24.713 -14.618 25.669 1.00 58.11 102 ASP A N 1
ATOM 860 C CA . ASP A 1 105 ? 24.814 -13.833 24.465 1.00 57.43 102 ASP A CA 1
ATOM 861 C C . ASP A 1 105 ? 23.794 -14.293 23.415 1.00 56.02 102 ASP A C 1
ATOM 862 O O . ASP A 1 105 ? 23.201 -15.413 23.494 1.00 55.74 102 ASP A O 1
ATOM 867 N N . TRP A 1 106 ? 23.607 -13.422 22.435 1.00 54.17 103 TRP A N 1
ATOM 868 C CA . TRP A 1 106 ? 22.578 -13.562 21.434 1.00 54.23 103 TRP A CA 1
ATOM 869 C C . TRP A 1 106 ? 22.676 -14.849 20.617 1.00 54.68 103 TRP A C 1
ATOM 870 O O . TRP A 1 106 ? 21.641 -15.397 20.237 1.00 54.76 103 TRP A O 1
ATOM 881 N N . GLY A 1 107 ? 23.896 -15.348 20.391 1.00 53.75 104 GLY A N 1
ATOM 882 C CA . GLY A 1 107 ? 24.083 -16.715 19.894 1.00 54.53 104 GLY A CA 1
ATOM 883 C C . GLY A 1 107 ? 23.261 -17.762 20.641 1.00 54.80 104 GLY A C 1
ATOM 884 O O . GLY A 1 107 ? 22.545 -18.553 20.023 1.00 55.55 104 GLY A O 1
ATOM 885 N N . ILE A 1 108 ? 23.343 -17.756 21.970 1.00 54.57 105 ILE A N 1
ATOM 886 C CA . ILE A 1 108 ? 22.668 -18.744 22.765 1.00 54.58 105 ILE A CA 1
ATOM 887 C C . ILE A 1 108 ? 21.171 -18.448 22.840 1.00 54.71 105 ILE A C 1
ATOM 888 O O . ILE A 1 108 ? 20.367 -19.368 22.793 1.00 54.11 105 ILE A O 1
ATOM 893 N N . ILE A 1 109 ? 20.802 -17.171 22.930 1.00 55.09 106 ILE A N 1
ATOM 894 C CA . ILE A 1 109 ? 19.403 -16.797 22.911 1.00 55.37 106 ILE A CA 1
ATOM 895 C C . ILE A 1 109 ? 18.758 -17.414 21.674 1.00 57.20 106 ILE A C 1
ATOM 896 O O . ILE A 1 109 ? 17.730 -18.093 21.771 1.00 58.05 106 ILE A O 1
ATOM 901 N N . TYR A 1 110 ? 19.391 -17.213 20.518 1.00 58.28 107 TYR A N 1
ATOM 902 C CA . TYR A 1 110 ? 18.897 -17.742 19.260 1.00 59.08 107 TYR A CA 1
ATOM 903 C C . TYR A 1 110 ? 18.776 -19.276 19.236 1.00 59.87 107 TYR A C 1
ATOM 904 O O . TYR A 1 110 ? 17.715 -19.827 18.906 1.00 59.93 107 TYR A O 1
ATOM 913 N N . GLU A 1 111 ? 19.852 -19.973 19.582 1.00 60.64 108 GLU A N 1
ATOM 914 C CA . GLU A 1 111 ? 19.777 -21.437 19.697 1.00 62.13 108 GLU A CA 1
ATOM 915 C C . GLU A 1 111 ? 18.632 -21.891 20.613 1.00 63.20 108 GLU A C 1
ATOM 916 O O . GLU A 1 111 ? 17.927 -22.844 20.302 1.00 64.01 108 GLU A O 1
ATOM 930 N N . ILE A 1 113 ? 15.688 -20.387 21.483 1.00 64.41 110 ILE A N 1
ATOM 931 C CA . ILE A 1 113 ? 14.412 -20.162 20.804 1.00 64.29 110 ILE A CA 1
ATOM 932 C C . ILE A 1 113 ? 14.214 -21.147 19.633 1.00 65.70 110 ILE A C 1
ATOM 933 O O . ILE A 1 113 ? 13.154 -21.791 19.511 1.00 65.54 110 ILE A O 1
ATOM 938 N N . LYS A 1 114 ? 15.249 -21.255 18.794 1.00 66.20 111 LYS A N 1
ATOM 939 C CA . LYS A 1 114 ? 15.203 -22.046 17.577 1.00 66.87 111 LYS A CA 1
ATOM 940 C C . LYS A 1 114 ? 15.089 -23.536 17.857 1.00 67.12 111 LYS A C 1
ATOM 941 O O . LYS A 1 114 ? 14.298 -24.229 17.228 1.00 67.32 111 LYS A O 1
ATOM 947 N N . GLU A 1 115 ? 15.890 -24.026 18.794 1.00 67.31 112 GLU A N 1
ATOM 948 C CA . GLU A 1 115 ? 15.970 -25.449 19.066 1.00 67.63 112 GLU A CA 1
ATOM 949 C C . GLU A 1 115 ? 15.060 -25.851 20.231 1.00 68.03 112 GLU A C 1
ATOM 950 O O . GLU A 1 115 ? 15.022 -27.027 20.613 1.00 68.73 112 GLU A O 1
ATOM 956 N N . LYS A 1 116 ? 14.314 -24.885 20.773 1.00 68.21 113 LYS A N 1
ATOM 957 C CA . LYS A 1 116 ? 13.471 -25.092 21.967 1.00 68.67 113 LYS A CA 1
ATOM 958 C C . LYS A 1 116 ? 14.309 -25.719 23.085 1.00 67.84 113 LYS A C 1
ATOM 959 O O . LYS A 1 116 ? 14.223 -26.910 23.376 1.00 67.77 113 LYS A O 1
ATOM 965 N N . LYS A 1 117 ? 15.165 -24.894 23.672 1.00 67.00 114 LYS A N 1
ATOM 966 C CA . LYS A 1 117 ? 16.148 -25.356 24.631 1.00 65.88 114 LYS A CA 1
ATOM 967 C C . LYS A 1 117 ? 16.213 -24.426 25.826 1.00 65.00 114 LYS A C 1
ATOM 968 O O . LYS A 1 117 ? 16.081 -23.204 25.697 1.00 65.58 114 LYS A O 1
ATOM 974 N N . THR A 1 118 ? 16.450 -25.038 26.976 1.00 64.31 115 THR A N 1
ATOM 975 C CA . THR A 1 118 ? 16.579 -24.373 28.258 1.00 63.67 115 THR A CA 1
ATOM 976 C C . THR A 1 118 ? 18.063 -24.197 28.504 1.00 63.84 115 THR A C 1
ATOM 977 O O . THR A 1 118 ? 18.877 -24.814 27.821 1.00 63.35 115 THR A O 1
ATOM 981 N N . PHE A 1 119 ? 18.424 -23.368 29.484 1.00 64.28 116 PHE A N 1
ATOM 982 C CA . PHE A 1 119 ? 19.820 -23.271 29.881 1.00 64.15 116 PHE A CA 1
ATOM 983 C C . PHE A 1 119 ? 20.296 -24.685 30.193 1.00 64.19 116 PHE A C 1
ATOM 984 O O . PHE A 1 119 ? 21.427 -25.059 29.864 1.00 64.21 116 PHE A O 1
ATOM 992 N N . ALA A 1 120 ? 19.413 -25.482 30.786 1.00 64.44 117 ALA A N 1
ATOM 993 C CA . ALA A 1 120 ? 19.759 -26.851 31.201 1.00 65.06 117 ALA A CA 1
ATOM 994 C C . ALA A 1 120 ? 20.251 -27.651 30.000 1.00 65.75 117 ALA A C 1
ATOM 995 O O . ALA A 1 120 ? 21.361 -28.189 30.018 1.00 66.13 117 ALA A O 1
ATOM 997 N N . ASP A 1 121 ? 19.435 -27.685 28.946 1.00 66.82 118 ASP A N 1
ATOM 998 C CA . ASP A 1 121 ? 19.810 -28.286 27.657 1.00 67.69 118 ASP A CA 1
ATOM 999 C C . ASP A 1 121 ? 21.137 -27.765 27.132 1.00 68.26 118 ASP A C 1
ATOM 1000 O O . ASP A 1 121 ? 22.035 -28.553 26.887 1.00 68.27 118 ASP A O 1
ATOM 1005 N N . ILE A 1 122 ? 21.248 -26.442 26.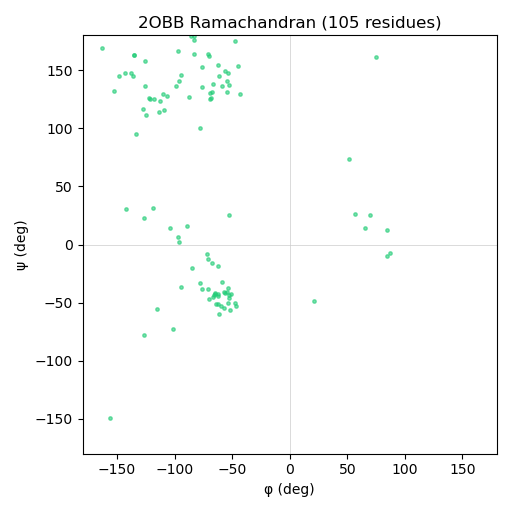969 1.00 69.36 119 ILE A N 1
ATOM 1006 C CA . ILE A 1 122 ? 22.456 -25.800 26.466 1.00 70.48 119 ILE A CA 1
ATOM 1007 C C . ILE A 1 122 ? 23.688 -26.342 27.165 1.00 71.76 119 ILE A C 1
ATOM 1008 O O . ILE A 1 122 ? 24.622 -26.813 26.515 1.00 71.96 119 ILE A O 1
ATOM 1013 N N . TYR A 1 123 ? 23.675 -26.315 28.492 1.00 73.51 120 TYR A N 1
ATOM 1014 C CA . TYR A 1 123 ? 24.844 -26.732 29.250 1.00 75.41 120 TYR A CA 1
ATOM 1015 C C . TYR A 1 123 ? 25.057 -28.249 29.363 1.00 76.70 120 TYR A C 1
ATOM 1016 O O . TYR A 1 123 ? 26.215 -28.701 29.365 1.00 76.98 120 TYR A O 1
ATOM 1025 N N . SER A 1 124 ? 23.979 -29.039 29.416 1.00 78.17 121 SER A N 1
ATOM 1026 C CA . SER A 1 124 ? 24.148 -30.501 29.535 1.00 79.78 121 SER A CA 1
ATOM 1027 C C . SER A 1 124 ? 24.749 -31.177 28.277 1.00 80.66 121 SER A C 1
ATOM 1028 O O . SER A 1 124 ? 24.257 -31.020 27.155 1.00 80.73 121 SER A O 1
ATOM 1031 N N . GLN A 1 125 ? 25.832 -31.923 28.503 1.00 82.03 122 GLN A N 1
ATOM 1032 C CA . GLN A 1 125 ? 26.651 -32.527 27.441 1.00 83.01 122 GLN A CA 1
ATOM 1033 C C . GLN A 1 125 ? 26.802 -34.055 27.595 1.00 83.04 122 GLN A C 1
ATOM 1034 O O . GLN A 1 125 ? 27.855 -34.636 27.276 1.00 83.07 122 GLN A O 1
#

Radius of gyration: 14.27 Å; Cα contacts (8 Å, |Δi|>4): 160; chains: 1; bounding box: 37×43×28 Å

InterPro domains:
  IPR016769 Bacteriophage SP01, Orf1 [PIRSF020079] (1-137)
  IPR023214 HAD superfamily [G3DSA:3.40.50.1000] (1-122)
  IPR036412 HAD-like superfamily [SSF56784] (1-116)

Secondary structure (DSSP, 8-state):
---EEE--BTTTB-S-TTS--PBPTTHHHHHHHHHHTT--EEE--S--HHHHHHHHHHHHTTT---SEESSSSTT---S--SS---SEEE-TTSTT----HHHHH---S---HHHHH--

Nearest PDB structures (foldseek):
  2obb-assembly1_A-2  TM=1.008E+00  e=3.195E-24  Bacteroides thetaiotaomicron VPI-5482
  8i8b-assembly1_J  TM=5.214E-01  e=1.316E-02  Autographa californica multiple nucleopolyhedrovirus
  3e58-assembly1_A  TM=7.387E-01  e=4.669E-01  Streptococcus thermophilus LMG 18311
  2ioh-assembly1_A  TM=7.475E-01  e=1.103E+00  Bacillus cereus
  2iof-assembly1_K  TM=4.745E-01  e=5.693E-01  Bacillus cereus

B-factor: mean 63.98, std 7.78, range [26.88, 90.7]

Solvent-accessible surface area: 7724 Å² total